Protein AF-A0A7K2M078-F1 (afdb_monomer_lite)

Radius of gyration: 17.62 Å; chains: 1; bounding box: 48×32×60 Å

pLDDT: mean 77.61, std 18.44, range [38.25, 95.94]

Secondary structure (DSSP, 8-state):
-----TTSTTHHHHTTS--TTTTS-HHHHHHHHHHHHHHHHHT-SS--HHHHHHHHHHH-HHHHHHH-SHHHHHHHHHHHHHHHTTTTTTSTTS----TTSPP--------

Sequence (111 aa):
MHDRIPGQSAHDQDDRLPDDTAGLSDELAAVLAAARRRAVRDGDRQTDTAHLLHTLLESDPEVRAAVGGGPRIARLLGYLVQRSIGYGLRWQSTVEDSGALPVVTRTDAAT

Foldseek 3Di:
DDDDDPPDPPVVVVVPDPPPCVLPDPVLVVLVVQLVVLCVVLVAPDRDPLSSLVSCCVPDPVSVPVLHDPVSSVVSVVVSVCVSPCVPVVPRPDDDDPDPDDDDDRPPPDD

Structure (mmCIF, N/CA/C/O backbone):
data_AF-A0A7K2M078-F1
#
_entry.id   AF-A0A7K2M078-F1
#
loop_
_atom_site.group_PDB
_atom_site.id
_atom_site.type_symbol
_atom_site.label_atom_id
_atom_site.label_alt_id
_atom_site.label_comp_id
_atom_site.label_asym_id
_atom_site.label_entity_id
_atom_site.label_seq_id
_atom_site.pdbx_PDB_ins_code
_atom_site.Cartn_x
_atom_site.Cartn_y
_atom_site.Cartn_z
_atom_site.occupancy
_atom_site.B_iso_or_equiv
_atom_site.auth_seq_id
_atom_site.auth_comp_id
_atom_site.auth_asym_id
_atom_site.auth_atom_id
_atom_site.pdbx_PDB_model_num
ATOM 1 N N . MET A 1 1 ? 19.583 12.021 -44.572 1.00 38.97 1 MET A N 1
ATOM 2 C CA . MET A 1 1 ? 19.684 11.443 -43.219 1.00 38.97 1 MET A CA 1
ATOM 3 C C . MET A 1 1 ? 18.705 12.206 -42.345 1.00 38.97 1 MET A C 1
ATOM 5 O O . MET A 1 1 ? 18.958 13.370 -42.084 1.00 38.97 1 MET A O 1
ATOM 9 N N . HIS A 1 2 ? 17.553 11.617 -42.021 1.00 43.16 2 HIS A N 1
ATOM 10 C CA . HIS A 1 2 ? 16.597 12.207 -41.080 1.00 43.16 2 HIS A CA 1
ATOM 11 C C . HIS A 1 2 ? 16.640 11.371 -39.808 1.00 43.16 2 HIS A C 1
ATOM 13 O O . HIS A 1 2 ? 16.406 10.164 -39.858 1.00 43.16 2 HIS A O 1
ATOM 19 N N . ASP A 1 3 ? 17.018 12.024 -38.717 1.00 46.44 3 ASP A N 1
ATOM 20 C CA . ASP A 1 3 ? 17.167 11.434 -37.396 1.00 46.44 3 ASP A CA 1
ATOM 21 C C . ASP A 1 3 ? 15.772 11.236 -36.788 1.00 46.44 3 ASP A C 1
ATOM 23 O O . ASP A 1 3 ? 14.995 12.183 -36.646 1.00 46.44 3 ASP A O 1
ATOM 27 N N . ARG A 1 4 ? 15.400 9.979 -36.537 1.00 50.09 4 ARG A N 1
ATOM 28 C CA . ARG A 1 4 ? 14.073 9.606 -36.042 1.00 50.09 4 ARG A CA 1
ATOM 29 C C . ARG A 1 4 ? 14.153 9.536 -34.522 1.00 50.09 4 ARG A C 1
ATOM 31 O O . ARG A 1 4 ? 14.685 8.574 -33.980 1.00 50.09 4 ARG A O 1
ATOM 38 N N . ILE A 1 5 ? 13.629 10.559 -33.852 1.00 52.09 5 ILE A N 1
ATOM 39 C CA . ILE A 1 5 ? 13.545 10.643 -32.388 1.00 52.09 5 ILE A CA 1
ATOM 40 C C . ILE A 1 5 ? 12.792 9.409 -31.843 1.00 52.09 5 ILE A C 1
ATOM 42 O O . ILE A 1 5 ? 11.616 9.226 -32.176 1.00 52.09 5 ILE A O 1
ATOM 46 N N . PRO A 1 6 ? 13.402 8.564 -30.990 1.00 48.16 6 PRO A N 1
ATOM 47 C CA . PRO A 1 6 ? 12.709 7.465 -30.332 1.00 48.16 6 PRO A CA 1
ATOM 48 C C . PRO A 1 6 ? 11.984 8.007 -29.093 1.00 48.16 6 PRO A C 1
ATOM 50 O O . PRO A 1 6 ? 12.469 7.892 -27.974 1.00 48.16 6 PRO A O 1
ATOM 53 N N . GLY A 1 7 ? 10.843 8.666 -29.303 1.00 47.00 7 GLY A N 1
ATOM 54 C CA . GLY A 1 7 ? 10.047 9.251 -28.213 1.00 47.00 7 GLY A CA 1
ATOM 55 C C . GLY A 1 7 ? 8.532 9.109 -28.356 1.00 47.0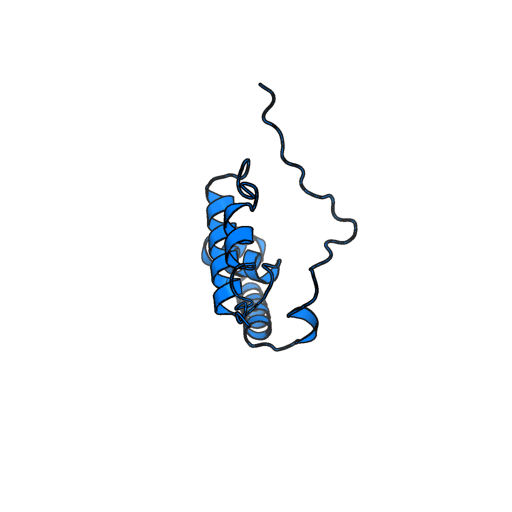0 7 GLY A C 1
ATOM 56 O O . GLY A 1 7 ? 7.806 9.434 -27.426 1.00 47.00 7 GLY A O 1
ATOM 57 N N . GLN A 1 8 ? 8.032 8.610 -29.488 1.00 44.56 8 GLN A N 1
ATOM 58 C CA . GLN A 1 8 ? 6.589 8.610 -29.772 1.00 44.56 8 GLN A CA 1
ATOM 59 C C . GLN A 1 8 ? 5.868 7.298 -29.417 1.00 44.56 8 GLN A C 1
ATOM 61 O O . GLN A 1 8 ? 4.648 7.259 -29.430 1.00 44.56 8 GLN A O 1
ATOM 66 N N . SER A 1 9 ? 6.583 6.240 -29.022 1.00 43.66 9 SER A N 1
ATOM 67 C CA . SER A 1 9 ? 5.969 4.924 -28.755 1.00 43.66 9 SER A CA 1
ATOM 68 C C . SER A 1 9 ? 5.462 4.722 -27.318 1.00 43.66 9 SER A C 1
ATOM 70 O O . SER A 1 9 ? 4.862 3.688 -27.033 1.00 43.66 9 SER A O 1
ATOM 72 N N . ALA A 1 10 ? 5.739 5.656 -26.399 1.00 47.00 10 ALA A N 1
ATOM 73 C CA . ALA A 1 10 ? 5.284 5.570 -25.007 1.00 47.00 10 ALA A CA 1
ATOM 74 C C . ALA A 1 10 ? 3.938 6.281 -24.781 1.00 47.00 10 ALA A C 1
ATOM 76 O O . ALA A 1 10 ? 3.148 5.817 -23.972 1.00 47.00 10 ALA A O 1
ATOM 77 N N . HIS A 1 11 ? 3.653 7.354 -25.530 1.00 42.97 11 HIS A N 1
ATOM 78 C CA . HIS A 1 11 ? 2.403 8.111 -25.394 1.00 42.97 11 HIS A CA 1
ATOM 79 C C . HIS A 1 11 ? 1.224 7.511 -26.176 1.00 42.97 11 HIS A C 1
ATOM 81 O O . HIS A 1 11 ? 0.099 7.595 -25.702 1.00 42.97 11 HIS A O 1
ATOM 87 N N . ASP A 1 12 ? 1.464 6.821 -27.297 1.00 38.25 12 ASP A N 1
ATOM 88 C CA . ASP A 1 12 ? 0.392 6.153 -28.064 1.00 38.25 12 ASP A CA 1
ATOM 89 C C . ASP A 1 12 ? -0.150 4.877 -27.385 1.00 38.25 12 ASP A C 1
ATOM 91 O O . ASP A 1 12 ? -1.194 4.358 -27.781 1.00 38.25 12 ASP A O 1
ATOM 95 N N . GLN A 1 13 ? 0.548 4.343 -26.374 1.00 46.44 13 GLN A N 1
ATOM 96 C CA . GLN A 1 13 ? 0.095 3.163 -25.623 1.00 46.44 13 GLN A CA 1
ATOM 97 C C . GLN A 1 13 ? -0.794 3.513 -24.422 1.00 46.44 13 GLN A C 1
ATOM 99 O O . GLN A 1 13 ? -1.602 2.678 -24.022 1.00 46.44 13 GLN A O 1
ATOM 104 N N . ASP A 1 14 ? -0.695 4.741 -23.902 1.00 45.31 14 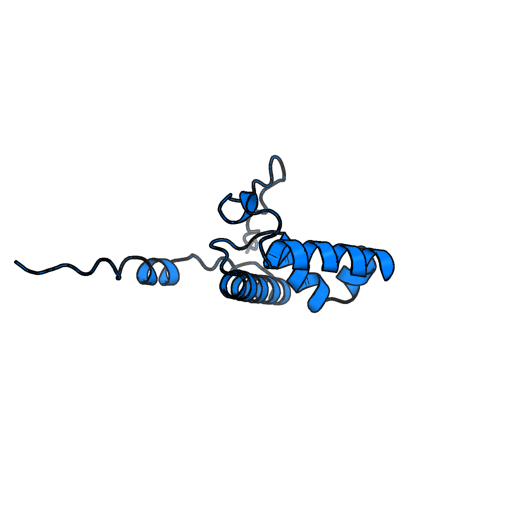ASP A N 1
ATOM 105 C CA . ASP A 1 14 ? -1.587 5.259 -22.854 1.00 45.31 14 ASP A CA 1
ATOM 106 C C . ASP A 1 14 ? -3.022 5.453 -23.380 1.00 45.31 14 ASP A C 1
ATOM 108 O O . ASP A 1 14 ? -3.987 5.189 -22.669 1.00 45.31 14 ASP A O 1
ATOM 112 N N . ASP A 1 15 ? -3.172 5.831 -24.654 1.00 39.78 15 ASP A N 1
ATOM 113 C CA . ASP A 1 15 ? -4.467 6.157 -25.277 1.00 39.78 15 ASP A CA 1
ATOM 114 C C . ASP A 1 15 ? -5.282 4.921 -25.710 1.00 39.78 15 ASP A C 1
ATOM 116 O O . ASP A 1 15 ? -6.435 5.031 -26.134 1.00 39.78 15 ASP A O 1
ATOM 120 N N . ARG A 1 16 ? -4.690 3.720 -25.626 1.00 43.56 16 ARG A N 1
ATOM 121 C CA . ARG A 1 16 ? -5.326 2.453 -26.027 1.00 43.56 16 ARG A CA 1
ATOM 122 C C . ARG A 1 16 ? -5.324 1.391 -24.933 1.00 43.56 16 ARG A C 1
ATOM 124 O O . ARG A 1 16 ? -5.606 0.225 -25.222 1.00 43.56 16 ARG A O 1
ATOM 131 N N . LEU A 1 17 ? -5.047 1.776 -23.688 1.00 48.41 17 LEU A N 1
ATOM 132 C CA . LEU A 1 17 ? -5.397 0.922 -22.563 1.00 48.41 17 LEU A CA 1
ATOM 133 C C . LEU A 1 17 ? -6.929 0.752 -22.614 1.00 48.41 17 LEU A C 1
ATOM 135 O O . LEU A 1 17 ? -7.637 1.762 -22.665 1.00 48.41 17 LEU A O 1
ATOM 139 N N . PRO A 1 18 ? -7.476 -0.476 -22.691 1.00 50.12 18 PRO A N 1
ATOM 140 C CA . PRO A 1 18 ? -8.909 -0.675 -22.500 1.00 50.12 18 PRO A CA 1
ATOM 141 C C . PRO A 1 18 ? -9.340 0.037 -21.212 1.00 50.12 18 PRO A C 1
ATOM 143 O O . PRO A 1 18 ? -8.512 0.277 -20.337 1.00 50.12 18 PRO A O 1
ATOM 146 N N . ASP A 1 19 ? -10.617 0.405 -21.096 1.00 65.69 19 ASP A N 1
ATOM 147 C CA . ASP A 1 19 ? -11.153 0.958 -19.851 1.00 65.69 19 ASP A CA 1
ATOM 148 C C . ASP A 1 19 ? -10.997 -0.109 -18.749 1.00 65.69 19 ASP A C 1
ATOM 150 O O . ASP A 1 19 ? -11.864 -0.961 -18.543 1.00 65.69 19 ASP A O 1
ATOM 154 N N . ASP A 1 20 ? -9.823 -0.140 -18.111 1.00 65.81 20 ASP A N 1
ATOM 155 C CA . ASP A 1 20 ? -9.422 -1.084 -17.063 1.00 65.81 20 ASP A CA 1
ATOM 156 C C . ASP A 1 20 ? -10.332 -0.934 -15.842 1.00 65.81 20 ASP A C 1
ATOM 158 O O . ASP A 1 20 ? -10.401 -1.814 -14.986 1.00 65.81 20 ASP A O 1
ATOM 162 N N . THR A 1 21 ? -11.039 0.195 -15.778 1.00 71.88 21 THR A N 1
ATOM 163 C CA . THR A 1 21 ? -12.052 0.510 -14.786 1.00 71.88 21 THR A CA 1
ATOM 164 C C . THR A 1 21 ? -13.473 0.164 -15.230 1.00 71.88 21 THR A C 1
ATOM 166 O O . THR A 1 21 ? -14.364 0.162 -14.384 1.00 71.88 21 THR A O 1
ATOM 169 N N . ALA A 1 22 ? -13.715 -0.200 -16.497 1.00 77.31 22 ALA A N 1
ATOM 170 C CA . ALA A 1 22 ? -15.045 -0.608 -16.947 1.00 77.31 22 ALA A CA 1
ATOM 171 C C . ALA A 1 22 ? -15.516 -1.848 -16.175 1.00 77.31 22 ALA A C 1
ATOM 173 O O . ALA A 1 22 ? -14.875 -2.905 -16.191 1.00 77.31 22 ALA A O 1
ATOM 174 N N . GLY A 1 23 ? -16.666 -1.709 -15.516 1.00 77.25 23 GLY A N 1
ATOM 175 C CA . GLY A 1 23 ? -17.258 -2.738 -14.660 1.00 77.25 23 GLY A CA 1
ATOM 176 C C . GLY A 1 23 ? -16.758 -2.731 -13.212 1.00 77.25 23 GLY A C 1
ATOM 177 O O . GLY A 1 23 ? -17.235 -3.542 -12.420 1.00 77.25 23 GLY A O 1
ATOM 178 N N . LEU A 1 24 ? -15.834 -1.837 -12.843 1.00 83.94 24 LEU A N 1
ATOM 179 C CA . LEU A 1 24 ? -15.540 -1.552 -11.439 1.00 83.94 24 LEU A CA 1
ATOM 180 C C . LEU A 1 24 ? -16.592 -0.592 -10.876 1.00 83.94 24 LEU A C 1
ATOM 182 O O . LEU A 1 24 ? -17.188 0.190 -11.615 1.00 83.94 24 LEU A O 1
ATOM 186 N N . SER A 1 25 ? -16.800 -0.637 -9.560 1.00 88.25 25 SER A N 1
ATOM 187 C CA . SER A 1 25 ? -17.546 0.428 -8.888 1.00 88.25 25 SER A CA 1
ATOM 188 C C . SER A 1 25 ? -16.752 1.736 -8.934 1.00 88.25 25 SER A C 1
ATOM 190 O O . SER A 1 25 ? -15.520 1.720 -9.043 1.00 88.25 25 SER A O 1
ATOM 192 N N . ASP A 1 26 ? -17.445 2.866 -8.807 1.00 89.75 26 ASP A N 1
ATOM 193 C CA . ASP A 1 26 ? -16.819 4.190 -8.831 1.00 89.75 26 ASP A CA 1
ATOM 194 C C . ASP A 1 26 ? -15.769 4.345 -7.718 1.00 89.75 26 ASP A C 1
ATOM 196 O O . ASP A 1 26 ? -14.702 4.927 -7.926 1.00 89.75 26 ASP A O 1
AT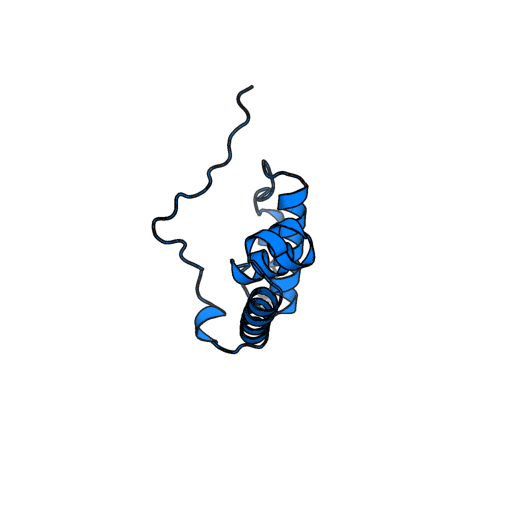OM 200 N N . GLU A 1 27 ? -16.024 3.768 -6.541 1.00 90.31 27 GLU A N 1
ATOM 201 C CA . GLU A 1 27 ? -15.096 3.785 -5.409 1.00 90.31 27 GLU A CA 1
ATOM 202 C C . GLU A 1 27 ? -13.811 3.019 -5.733 1.00 90.31 27 GLU A C 1
ATOM 204 O O . GLU A 1 27 ? -12.704 3.507 -5.485 1.00 90.31 27 GLU A O 1
ATOM 209 N N . LEU A 1 28 ? -13.940 1.832 -6.331 1.00 88.81 28 LEU A N 1
ATOM 210 C CA . LEU A 1 28 ? -12.791 1.011 -6.696 1.00 88.81 28 LEU A CA 1
ATOM 211 C C . LEU A 1 28 ? -12.001 1.635 -7.854 1.00 88.81 28 LEU A C 1
ATOM 213 O O . LEU A 1 28 ? -10.767 1.623 -7.832 1.00 88.81 28 LEU A O 1
ATOM 217 N N . ALA A 1 29 ? -12.686 2.244 -8.823 1.00 91.75 29 ALA A N 1
ATOM 218 C CA . ALA A 1 29 ? -12.049 3.012 -9.886 1.00 91.75 29 ALA A CA 1
ATOM 219 C C . ALA A 1 29 ? -11.255 4.205 -9.320 1.00 91.75 29 ALA A C 1
ATOM 221 O O . ALA A 1 29 ? -10.107 4.435 -9.717 1.00 91.75 29 ALA A O 1
ATOM 222 N N . ALA A 1 30 ? -11.808 4.922 -8.335 1.00 92.31 30 ALA A N 1
ATOM 223 C CA . ALA A 1 30 ? -11.127 6.031 -7.668 1.00 92.31 30 ALA A CA 1
ATOM 224 C C . ALA A 1 30 ? -9.874 5.575 -6.898 1.00 92.31 30 ALA A C 1
ATOM 226 O O . ALA A 1 30 ? -8.819 6.217 -6.996 1.00 92.31 30 ALA A O 1
ATOM 227 N N . VAL A 1 31 ? -9.962 4.450 -6.179 1.00 94.75 31 VAL A N 1
ATOM 228 C CA . VAL A 1 31 ? -8.821 3.827 -5.488 1.00 94.75 31 VAL A CA 1
ATOM 229 C C . VAL A 1 31 ? -7.736 3.434 -6.490 1.00 94.75 31 VAL A C 1
ATOM 231 O O . VAL A 1 31 ? -6.573 3.799 -6.310 1.00 94.75 31 VAL A O 1
ATOM 234 N N . LEU A 1 32 ? -8.097 2.753 -7.581 1.00 94.25 32 LEU A N 1
ATOM 235 C CA . LEU A 1 32 ? -7.137 2.339 -8.604 1.00 94.25 32 LEU A CA 1
ATOM 236 C C . LEU A 1 32 ? -6.443 3.549 -9.247 1.00 94.25 32 LEU A C 1
ATOM 238 O O . LEU A 1 32 ? -5.219 3.563 -9.392 1.00 94.25 32 LEU A O 1
ATOM 242 N N . ALA A 1 33 ? -7.195 4.602 -9.568 1.00 94.50 33 ALA A N 1
ATOM 243 C 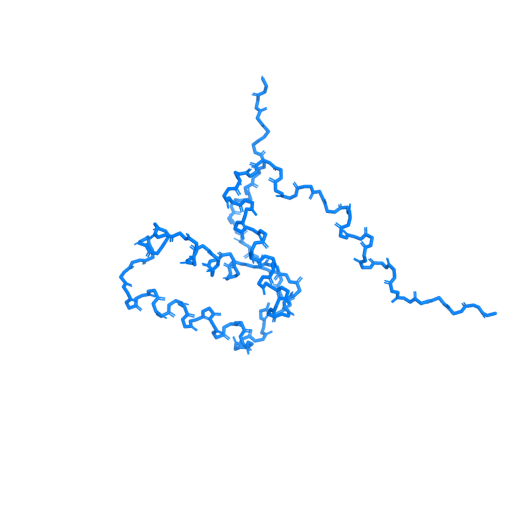CA . ALA A 1 33 ? -6.638 5.835 -10.114 1.00 94.50 33 ALA A CA 1
ATOM 244 C C . ALA A 1 33 ? -5.660 6.516 -9.137 1.00 94.50 33 ALA A C 1
ATOM 246 O O . ALA A 1 33 ? -4.609 7.019 -9.546 1.00 94.50 33 ALA A O 1
ATOM 247 N N . ALA A 1 34 ? -5.969 6.534 -7.838 1.00 95.31 34 ALA A N 1
ATOM 248 C CA . ALA A 1 34 ? -5.077 7.080 -6.818 1.00 95.31 34 ALA A CA 1
ATOM 249 C C . ALA A 1 34 ? -3.815 6.223 -6.612 1.00 95.31 34 ALA A C 1
ATOM 251 O O . ALA A 1 34 ? -2.725 6.787 -6.473 1.00 95.31 34 ALA A O 1
ATOM 252 N N . ALA A 1 35 ? -3.934 4.896 -6.666 1.00 94.88 35 ALA A N 1
ATOM 253 C CA . ALA A 1 35 ? -2.799 3.979 -6.605 1.00 94.88 35 ALA A CA 1
ATOM 254 C C . ALA A 1 35 ? -1.852 4.170 -7.802 1.00 94.88 35 ALA A C 1
ATOM 256 O O . ALA A 1 35 ? -0.642 4.283 -7.608 1.00 94.88 35 ALA A O 1
ATOM 257 N N . ARG A 1 36 ? -2.390 4.338 -9.021 1.00 94.44 36 ARG A N 1
ATOM 258 C CA . ARG A 1 36 ? -1.599 4.658 -10.227 1.00 94.44 36 ARG A CA 1
ATOM 259 C C . ARG A 1 36 ? -0.807 5.956 -10.068 1.00 94.44 36 ARG A C 1
ATOM 261 O O . ARG A 1 36 ? 0.395 5.990 -10.315 1.00 94.44 36 ARG A O 1
ATOM 268 N N . ARG A 1 37 ? -1.449 7.026 -9.576 1.00 95.25 37 ARG A N 1
ATOM 269 C CA . ARG A 1 37 ? -0.757 8.300 -9.288 1.00 95.25 37 ARG A CA 1
ATOM 270 C C . ARG A 1 37 ? 0.339 8.142 -8.237 1.00 95.25 37 ARG A C 1
ATOM 272 O O . ARG A 1 37 ? 1.342 8.847 -8.294 1.00 95.25 37 ARG A O 1
ATOM 279 N N . ARG A 1 38 ? 0.144 7.265 -7.250 1.00 92.88 38 ARG A N 1
ATOM 280 C CA . ARG A 1 38 ? 1.159 6.962 -6.237 1.00 92.88 38 ARG A CA 1
ATOM 281 C C . ARG A 1 38 ? 2.351 6.226 -6.847 1.00 92.88 38 ARG A C 1
ATOM 283 O O . ARG A 1 38 ? 3.459 6.697 -6.645 1.00 92.88 38 ARG A O 1
ATOM 290 N N . ALA A 1 39 ? 2.126 5.197 -7.664 1.00 91.06 39 ALA A N 1
ATOM 291 C CA . ALA A 1 39 ? 3.201 4.483 -8.359 1.00 91.06 39 ALA A CA 1
ATOM 292 C C . ALA A 1 39 ? 4.072 5.426 -9.206 1.00 91.06 39 ALA A C 1
ATOM 294 O O . ALA A 1 39 ? 5.295 5.405 -9.101 1.00 91.06 39 ALA A O 1
ATOM 295 N N . VAL A 1 40 ? 3.446 6.344 -9.954 1.00 91.62 40 VAL A N 1
ATOM 296 C CA . VAL A 1 40 ? 4.170 7.367 -10.731 1.00 91.62 40 VAL A CA 1
ATOM 297 C C . VAL A 1 40 ? 5.008 8.282 -9.831 1.00 91.62 40 VAL A C 1
ATOM 299 O O . VAL A 1 40 ? 6.156 8.574 -10.159 1.00 91.62 40 VAL A O 1
ATOM 302 N N . ARG A 1 41 ? 4.463 8.732 -8.691 1.00 89.75 41 ARG A N 1
ATOM 303 C CA . ARG A 1 41 ? 5.209 9.567 -7.730 1.00 89.75 41 ARG A CA 1
ATOM 304 C C . ARG A 1 41 ? 6.372 8.823 -7.080 1.00 89.75 41 ARG A C 1
ATOM 306 O O . ARG A 1 41 ? 7.401 9.442 -6.830 1.00 89.75 41 ARG A O 1
ATOM 313 N N . ASP A 1 42 ? 6.202 7.530 -6.833 1.00 87.00 42 ASP A N 1
ATOM 314 C CA . ASP A 1 42 ? 7.211 6.671 -6.216 1.00 87.00 42 ASP A CA 1
ATOM 315 C C . ASP A 1 42 ? 8.265 6.193 -7.244 1.00 87.00 42 ASP A C 1
ATOM 317 O O . ASP A 1 42 ? 9.268 5.587 -6.875 1.00 87.00 42 ASP A O 1
ATOM 321 N N . GLY A 1 43 ? 8.088 6.522 -8.534 1.00 86.56 43 GLY A N 1
ATOM 322 C CA . GLY A 1 43 ? 9.008 6.162 -9.618 1.00 86.56 43 GLY A CA 1
ATOM 323 C C . GLY A 1 43 ? 8.881 4.709 -10.084 1.00 86.56 43 GLY A C 1
ATOM 324 O O . GLY A 1 43 ? 9.752 4.212 -10.803 1.00 86.56 43 GLY A O 1
ATOM 325 N N . ASP A 1 44 ? 7.804 4.030 -9.692 1.00 85.69 44 ASP A N 1
ATOM 326 C CA . ASP A 1 44 ? 7.549 2.639 -10.032 1.00 85.69 44 ASP A CA 1
ATOM 327 C C . ASP A 1 44 ? 6.938 2.519 -11.435 1.00 85.69 44 ASP A C 1
ATOM 329 O O . ASP A 1 44 ? 6.040 3.262 -11.834 1.00 85.69 44 ASP A O 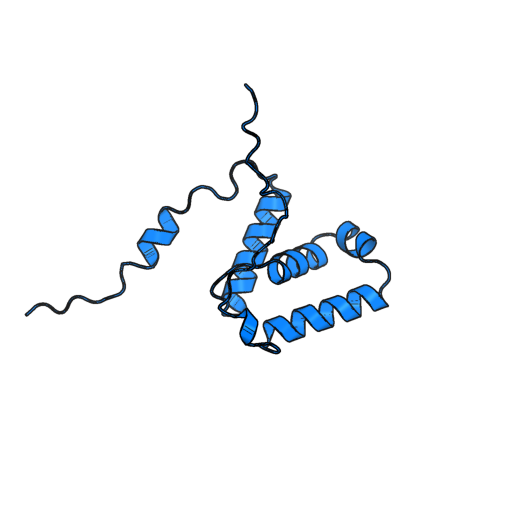1
ATOM 333 N N . ARG A 1 45 ? 7.415 1.530 -12.200 1.00 84.25 45 ARG A N 1
ATOM 334 C CA . ARG A 1 45 ? 6.910 1.240 -13.556 1.00 84.25 45 ARG A CA 1
ATOM 335 C C . ARG A 1 45 ? 5.558 0.529 -13.566 1.00 84.25 45 ARG A C 1
ATOM 337 O O . ARG A 1 45 ? 4.944 0.427 -14.624 1.00 84.25 45 ARG A O 1
ATOM 344 N N . GLN A 1 46 ? 5.132 -0.020 -12.431 1.00 85.50 46 GLN A N 1
ATOM 345 C CA . GLN A 1 46 ? 3.908 -0.806 -12.306 1.00 85.50 46 GLN A CA 1
ATOM 346 C C . GLN A 1 46 ? 3.158 -0.427 -11.034 1.00 85.50 46 GLN A C 1
ATOM 348 O O . GLN A 1 46 ? 3.766 -0.149 -10.002 1.00 85.50 46 GLN A O 1
ATOM 353 N N . THR A 1 47 ? 1.828 -0.436 -11.121 1.00 88.62 47 THR A N 1
ATOM 354 C CA . THR A 1 47 ? 0.971 -0.388 -9.933 1.00 88.62 47 THR A CA 1
ATOM 355 C C . THR A 1 47 ? 0.890 -1.788 -9.349 1.00 88.62 47 THR A C 1
ATOM 357 O O . THR A 1 47 ? 0.660 -2.746 -10.080 1.00 88.62 47 THR A O 1
ATOM 360 N N . ASP A 1 48 ? 1.077 -1.889 -8.043 1.00 87.75 48 ASP A N 1
ATOM 361 C CA . ASP A 1 48 ? 1.153 -3.154 -7.320 1.00 87.75 48 ASP A CA 1
ATOM 362 C C . ASP A 1 48 ? 0.236 -3.132 -6.081 1.00 87.75 48 ASP A C 1
ATOM 364 O O . ASP A 1 48 ? -0.402 -2.118 -5.763 1.00 87.75 48 ASP A O 1
ATOM 368 N N . THR A 1 49 ? 0.159 -4.250 -5.370 1.00 89.81 49 THR A N 1
ATOM 369 C CA . THR A 1 49 ? -0.704 -4.447 -4.205 1.00 89.81 49 THR A CA 1
ATOM 370 C C . THR A 1 49 ? -0.349 -3.488 -3.072 1.00 89.81 49 THR A C 1
ATOM 372 O O . THR A 1 49 ? -1.238 -3.041 -2.348 1.00 89.81 49 THR A O 1
ATOM 375 N N . ALA A 1 50 ? 0.922 -3.107 -2.919 1.00 91.38 50 ALA A N 1
ATOM 376 C CA . ALA A 1 50 ? 1.324 -2.136 -1.908 1.00 91.38 50 ALA A CA 1
ATOM 377 C C . ALA A 1 50 ? 0.773 -0.737 -2.216 1.00 91.38 50 ALA A C 1
ATOM 379 O O . ALA A 1 50 ? 0.313 -0.054 -1.298 1.00 91.38 50 ALA A O 1
ATOM 380 N N . HIS A 1 51 ? 0.756 -0.325 -3.488 1.00 92.81 51 HIS A N 1
ATOM 381 C CA . HIS A 1 51 ? 0.131 0.937 -3.895 1.00 92.81 51 HIS A CA 1
ATOM 382 C C . HIS A 1 51 ? -1.372 0.942 -3.601 1.00 92.81 51 HIS A C 1
ATOM 384 O O . HIS A 1 51 ? -1.871 1.895 -2.999 1.00 92.81 51 HIS A O 1
ATOM 390 N N . LEU A 1 52 ? -2.076 -0.136 -3.971 1.00 93.88 52 LEU A N 1
ATOM 391 C CA . LEU A 1 52 ? -3.508 -0.297 -3.698 1.00 93.88 52 LEU A CA 1
ATOM 392 C C . LEU A 1 52 ? -3.803 -0.264 -2.197 1.00 93.88 52 LEU A C 1
ATOM 394 O O . LEU A 1 52 ? -4.674 0.480 -1.749 1.00 93.88 52 LEU A O 1
ATOM 398 N N . LEU A 1 53 ? -3.044 -1.025 -1.408 1.00 94.94 53 LEU A N 1
ATOM 399 C CA . LEU A 1 53 ? -3.224 -1.098 0.037 1.00 94.94 53 LEU A CA 1
ATOM 400 C C . LEU A 1 53 ? -2.957 0.249 0.713 1.00 94.94 53 LEU A C 1
ATOM 402 O O . LEU A 1 53 ? -3.685 0.628 1.628 1.00 94.94 53 LEU A O 1
ATOM 406 N N . HIS A 1 54 ? -1.947 0.994 0.254 1.00 94.94 54 HIS A N 1
ATOM 407 C CA . HIS A 1 54 ? -1.677 2.333 0.770 1.00 94.94 54 HIS A CA 1
ATOM 408 C C . HIS A 1 54 ? -2.861 3.270 0.516 1.00 94.94 54 HIS A C 1
ATOM 410 O O . HIS A 1 54 ? -3.289 3.971 1.429 1.00 94.94 54 HIS A O 1
ATOM 416 N N . THR A 1 55 ? -3.413 3.252 -0.699 1.00 95.88 55 THR A N 1
ATOM 417 C CA . THR A 1 55 ? -4.580 4.066 -1.046 1.00 95.88 55 THR A CA 1
ATOM 418 C C . THR A 1 55 ? -5.815 3.674 -0.235 1.00 95.88 55 THR A C 1
ATOM 420 O O . THR A 1 55 ? -6.471 4.557 0.305 1.00 95.88 55 THR A O 1
ATOM 423 N N . LEU A 1 56 ? -6.105 2.379 -0.084 1.00 95.94 56 LEU A N 1
ATOM 424 C CA . LEU A 1 56 ? -7.262 1.905 0.685 1.00 95.94 56 LEU A CA 1
ATOM 425 C C . LEU A 1 56 ? -7.182 2.293 2.169 1.00 95.94 56 LEU A C 1
ATOM 427 O O . LEU A 1 56 ? -8.169 2.736 2.750 1.00 95.94 56 LEU A O 1
ATOM 431 N N . LEU A 1 57 ? -6.000 2.174 2.784 1.00 95.12 57 LEU A N 1
ATOM 432 C CA . LEU A 1 57 ? -5.787 2.586 4.178 1.00 95.12 57 LEU A CA 1
ATOM 433 C C . LEU A 1 57 ? -5.975 4.095 4.384 1.00 95.12 57 LEU A C 1
ATOM 435 O O . LEU A 1 57 ? -6.388 4.519 5.467 1.00 95.12 57 LEU A O 1
ATOM 439 N N . GLU A 1 58 ? -5.646 4.892 3.366 1.00 92.62 58 GLU A N 1
ATOM 440 C CA . GLU A 1 58 ? -5.798 6.347 3.360 1.00 92.62 58 GLU A CA 1
ATOM 441 C C . GLU A 1 58 ? -7.269 6.759 3.188 1.00 92.62 58 GLU A C 1
ATOM 443 O O . GLU A 1 58 ? -7.738 7.645 3.904 1.00 92.62 58 GLU A O 1
ATOM 448 N N . SER A 1 59 ? -8.011 6.100 2.290 1.00 93.00 59 SER A N 1
ATOM 449 C CA . SER A 1 59 ? -9.373 6.501 1.920 1.00 93.00 59 SER A CA 1
ATOM 450 C C . SER A 1 59 ? -10.481 5.902 2.786 1.00 93.00 59 SER A C 1
ATOM 452 O O . SER A 1 59 ? -11.524 6.534 2.929 1.00 93.00 59 SER A O 1
ATOM 454 N N . ASP A 1 60 ? -10.287 4.710 3.360 1.00 93.56 60 ASP A N 1
ATOM 455 C CA . ASP A 1 60 ? -11.384 3.931 3.944 1.00 93.56 60 ASP A CA 1
ATOM 456 C C . ASP A 1 60 ? -11.145 3.570 5.434 1.00 93.56 60 ASP A C 1
ATOM 458 O O . ASP A 1 60 ? -10.189 2.858 5.777 1.00 93.56 60 ASP A O 1
ATOM 462 N N . PRO A 1 61 ? -11.985 4.062 6.372 1.00 92.56 61 PRO A N 1
ATOM 463 C CA . PRO A 1 61 ? -11.907 3.676 7.781 1.00 92.56 61 PRO A CA 1
ATOM 464 C C . PRO A 1 61 ? -12.220 2.197 8.045 1.00 92.56 61 PRO A C 1
ATOM 466 O O . PRO A 1 61 ? -11.664 1.643 8.997 1.00 92.56 61 PRO A O 1
ATOM 469 N N . GLU A 1 62 ? -13.055 1.546 7.236 1.00 94.38 62 GLU A N 1
ATOM 470 C CA . GLU A 1 62 ? -13.387 0.127 7.387 1.00 94.38 62 GLU A CA 1
ATOM 471 C C . GLU A 1 62 ? -12.198 -0.761 7.020 1.00 94.38 62 GLU A C 1
ATOM 473 O O . GLU A 1 62 ? -11.906 -1.719 7.737 1.00 94.38 62 GLU A O 1
ATOM 478 N N . VAL A 1 63 ? -11.419 -0.392 5.998 1.00 94.50 63 VAL A N 1
ATOM 479 C CA . VAL A 1 63 ? -10.154 -1.078 5.675 1.00 94.50 63 VAL A CA 1
ATOM 480 C C . VAL A 1 63 ? -9.183 -1.001 6.852 1.00 94.50 63 VAL A C 1
ATOM 482 O O . VAL A 1 63 ? -8.577 -2.004 7.237 1.00 94.50 63 VAL A O 1
ATOM 485 N N . ARG A 1 64 ? -9.050 0.175 7.480 1.00 93.88 64 ARG A N 1
ATOM 486 C CA . ARG A 1 64 ? -8.219 0.330 8.685 1.00 93.88 64 ARG A CA 1
ATOM 487 C C . ARG A 1 64 ? -8.720 -0.562 9.822 1.00 93.88 64 ARG A C 1
ATOM 489 O O . ARG A 1 64 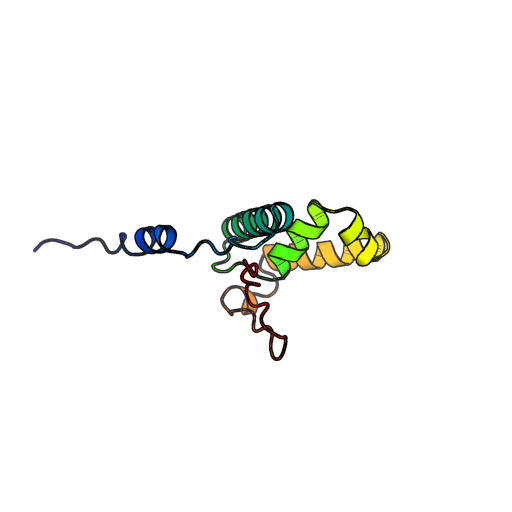? -7.912 -1.247 10.450 1.00 93.88 64 ARG A O 1
ATOM 496 N N . ALA A 1 65 ? -10.031 -0.599 10.051 1.00 94.25 65 ALA A N 1
ATOM 497 C CA . ALA A 1 65 ? -10.637 -1.458 11.063 1.00 94.25 65 ALA A CA 1
ATOM 498 C C . ALA A 1 65 ? -10.396 -2.955 10.785 1.00 94.25 65 ALA A C 1
ATOM 500 O O . ALA A 1 65 ? -10.069 -3.697 11.713 1.00 94.25 65 ALA A O 1
ATOM 501 N N . ALA A 1 66 ? -10.477 -3.385 9.521 1.00 95.62 66 ALA A N 1
ATOM 502 C CA . ALA A 1 66 ? -10.242 -4.766 9.098 1.00 95.62 66 ALA A CA 1
ATOM 503 C C . ALA A 1 66 ? -8.784 -5.213 9.295 1.00 95.62 66 ALA A C 1
ATOM 505 O O . ALA A 1 66 ? -8.526 -6.365 9.647 1.00 95.62 66 ALA A O 1
ATOM 506 N N . VAL A 1 67 ? -7.816 -4.306 9.119 1.00 93.81 67 VAL A N 1
ATOM 507 C CA . VAL A 1 67 ? -6.407 -4.594 9.430 1.00 93.81 67 VAL A CA 1
ATOM 508 C C . VAL A 1 67 ? -6.216 -4.815 10.930 1.00 93.81 67 VAL A C 1
ATOM 510 O O . VAL A 1 67 ? -5.488 -5.731 11.321 1.00 93.81 67 VAL A O 1
ATOM 513 N N . GLY A 1 68 ? -6.863 -4.005 11.769 1.00 90.62 68 GLY A N 1
ATOM 514 C CA . GLY A 1 68 ? -6.902 -4.162 13.221 1.00 90.62 68 GLY A CA 1
ATOM 515 C C . GLY A 1 68 ? -6.511 -2.891 13.978 1.00 90.62 68 GLY A C 1
ATOM 516 O O . GLY A 1 68 ? -6.662 -1.776 13.495 1.00 90.62 68 GLY A O 1
ATOM 517 N N . GLY A 1 69 ? -6.008 -3.047 15.205 1.00 89.06 69 GLY A N 1
ATOM 518 C CA . GLY A 1 69 ? -5.693 -1.911 16.079 1.00 89.06 69 GLY A CA 1
ATOM 519 C C . GLY A 1 69 ? -4.531 -1.023 15.602 1.00 89.06 69 GLY A C 1
ATOM 520 O O . GLY A 1 69 ? -3.694 -1.425 14.789 1.00 89.06 69 GLY A O 1
ATOM 521 N N . GLY A 1 70 ? -4.429 0.169 16.201 1.00 91.50 70 GLY A N 1
ATOM 522 C CA . GLY A 1 70 ? -3.431 1.200 15.875 1.00 91.50 70 GLY A CA 1
ATOM 523 C C . GLY A 1 70 ? -1.979 0.713 15.731 1.00 91.50 70 GLY A C 1
ATOM 524 O O . GLY A 1 70 ? -1.344 1.065 14.739 1.00 91.50 70 GLY A O 1
ATOM 525 N N . PRO A 1 71 ? -1.442 -0.145 16.625 1.00 95.38 71 PRO A N 1
ATOM 526 C CA . PRO A 1 71 ? -0.076 -0.658 16.482 1.00 95.38 71 PRO A CA 1
ATOM 527 C C . PRO A 1 71 ? 0.151 -1.475 15.204 1.00 95.38 71 PRO A C 1
ATOM 529 O O . PRO A 1 71 ? 1.222 -1.410 14.601 1.00 95.38 71 PRO A O 1
ATOM 532 N N . ARG A 1 72 ? -0.856 -2.242 14.770 1.00 95.62 72 ARG A N 1
ATOM 533 C CA . ARG A 1 72 ? -0.765 -3.052 13.552 1.00 95.62 72 ARG A CA 1
ATOM 534 C C . ARG A 1 72 ? -0.824 -2.170 12.308 1.00 95.62 72 ARG A C 1
ATOM 536 O O . ARG A 1 72 ? -0.010 -2.364 11.410 1.00 95.62 72 ARG A O 1
ATOM 543 N N . ILE A 1 73 ? -1.717 -1.179 12.295 1.00 95.44 73 ILE A N 1
ATOM 544 C CA . ILE A 1 73 ? -1.794 -0.181 11.218 1.00 95.44 73 ILE A CA 1
ATOM 545 C C . ILE A 1 73 ? -0.471 0.585 11.112 1.00 95.44 73 ILE A C 1
ATOM 547 O O . ILE A 1 73 ? 0.092 0.674 10.027 1.00 95.44 73 ILE A O 1
ATOM 551 N N . ALA A 1 74 ? 0.072 1.078 12.229 1.00 94.81 74 ALA A N 1
ATOM 552 C CA . ALA A 1 74 ? 1.334 1.816 12.238 1.00 94.81 74 ALA A CA 1
ATOM 553 C C . ALA A 1 74 ? 2.497 0.979 11.683 1.00 94.81 74 ALA A C 1
ATOM 555 O O . ALA A 1 74 ? 3.290 1.464 10.878 1.00 94.81 74 ALA A O 1
ATOM 556 N N . ARG A 1 75 ? 2.571 -0.303 12.062 1.00 95.94 75 ARG A N 1
ATOM 557 C CA . ARG A 1 75 ? 3.575 -1.230 11.529 1.00 95.94 75 ARG A CA 1
ATOM 558 C C . ARG A 1 75 ? 3.413 -1.448 10.023 1.00 95.94 75 ARG A C 1
ATOM 560 O O . ARG A 1 75 ? 4.407 -1.418 9.305 1.00 95.94 75 ARG A O 1
ATOM 567 N N . LEU A 1 76 ? 2.183 -1.652 9.555 1.00 95.88 76 LEU A N 1
ATOM 568 C CA . LEU A 1 76 ? 1.887 -1.826 8.134 1.00 95.88 76 LEU A CA 1
ATOM 569 C C . LEU A 1 76 ? 2.266 -0.580 7.323 1.00 95.88 76 LEU A C 1
ATOM 571 O O . LEU A 1 76 ? 2.965 -0.701 6.323 1.00 95.88 76 LEU A O 1
ATOM 575 N N . LEU A 1 77 ? 1.888 0.613 7.790 1.00 93.69 77 LEU A N 1
ATOM 576 C CA . LEU A 1 77 ? 2.284 1.879 7.168 1.00 93.69 77 LEU A CA 1
ATOM 577 C C . LEU A 1 77 ? 3.810 2.035 7.127 1.00 93.69 77 LEU A C 1
ATOM 579 O O . LEU A 1 77 ? 4.349 2.452 6.107 1.00 93.69 77 LEU A O 1
ATOM 583 N N . GLY A 1 78 ? 4.513 1.631 8.191 1.00 93.06 78 GLY A N 1
ATOM 584 C CA . GLY A 1 78 ? 5.975 1.596 8.214 1.00 93.06 78 GLY A CA 1
ATOM 585 C C . GLY A 1 78 ? 6.568 0.719 7.106 1.00 93.06 78 GLY A C 1
ATOM 586 O O . GLY A 1 78 ? 7.485 1.155 6.414 1.00 93.06 78 GLY A O 1
ATOM 587 N N . TYR A 1 79 ? 6.018 -0.478 6.883 1.00 92.00 79 TYR A N 1
ATOM 588 C CA . TYR A 1 79 ? 6.454 -1.351 5.787 1.00 92.00 79 TYR A CA 1
ATOM 589 C C . TYR A 1 79 ? 6.140 -0.775 4.402 1.00 92.00 79 TYR A C 1
ATOM 591 O O . TYR A 1 79 ? 6.982 -0.848 3.508 1.00 92.00 79 TYR A O 1
ATOM 599 N N . LEU A 1 80 ? 4.968 -0.159 4.226 1.00 91.75 80 LEU A N 1
ATOM 600 C CA . LEU A 1 80 ? 4.589 0.469 2.958 1.00 91.75 80 LEU A CA 1
ATOM 601 C C . LEU A 1 80 ? 5.502 1.657 2.613 1.00 91.75 80 LEU A C 1
ATOM 603 O O . LEU A 1 80 ? 5.934 1.776 1.470 1.00 91.75 80 LEU A O 1
ATOM 607 N N . VAL A 1 81 ? 5.852 2.493 3.597 1.00 89.06 81 VAL A N 1
ATOM 608 C CA . VAL A 1 81 ? 6.797 3.609 3.407 1.00 89.06 81 VAL A CA 1
ATOM 609 C C . VAL A 1 81 ? 8.209 3.104 3.105 1.00 89.06 81 VAL A C 1
ATOM 611 O O . VAL A 1 81 ? 8.882 3.651 2.239 1.00 89.06 81 VAL A O 1
ATOM 614 N N . GLN A 1 82 ? 8.672 2.047 3.781 1.00 87.81 82 GLN A N 1
ATOM 615 C CA . GLN A 1 82 ? 9.982 1.449 3.492 1.00 87.81 82 GLN A CA 1
ATOM 616 C C . GLN A 1 82 ? 10.085 0.980 2.037 1.00 87.81 82 GLN A C 1
ATOM 618 O O . GLN A 1 82 ? 11.096 1.239 1.382 1.00 87.81 82 GLN A O 1
ATOM 623 N N . ARG A 1 83 ? 9.026 0.347 1.518 1.00 85.81 83 ARG A N 1
ATOM 624 C CA . ARG A 1 83 ? 8.953 -0.054 0.111 1.00 85.81 83 ARG A CA 1
ATOM 625 C C . ARG A 1 83 ? 9.042 1.164 -0.817 1.00 85.81 83 ARG A C 1
ATOM 627 O O . ARG A 1 83 ? 9.851 1.145 -1.740 1.00 85.81 83 ARG A O 1
ATOM 634 N N . SER A 1 84 ? 8.258 2.219 -0.568 1.00 79.19 84 SER A N 1
ATOM 635 C CA . SER A 1 84 ? 8.190 3.393 -1.459 1.00 79.19 84 SER A CA 1
ATOM 636 C C . SER A 1 84 ? 9.499 4.188 -1.529 1.00 79.19 84 SER A C 1
ATOM 638 O O . SER A 1 84 ? 9.760 4.849 -2.524 1.00 79.19 84 SER A O 1
ATOM 640 N N . ILE A 1 85 ? 10.356 4.107 -0.504 1.00 82.38 85 ILE A N 1
ATOM 641 C CA . ILE A 1 85 ? 11.699 4.719 -0.524 1.00 82.38 85 ILE A CA 1
ATOM 642 C C . ILE A 1 85 ? 12.794 3.777 -1.053 1.00 82.38 85 ILE A C 1
ATOM 644 O O . ILE A 1 85 ? 13.982 4.073 -0.928 1.00 82.38 85 ILE A O 1
ATOM 648 N N . GLY A 1 86 ? 12.415 2.634 -1.630 1.00 75.19 86 GLY A N 1
ATOM 649 C CA . GLY A 1 86 ? 13.340 1.712 -2.287 1.00 75.19 86 GLY A CA 1
ATOM 650 C C . GLY A 1 86 ? 14.040 0.721 -1.355 1.00 75.19 86 GLY A C 1
ATOM 651 O O . GLY A 1 86 ? 14.988 0.052 -1.776 1.00 75.19 86 GLY A O 1
ATOM 652 N N . TYR A 1 87 ? 13.588 0.563 -0.105 1.00 72.31 87 TYR A N 1
ATOM 653 C CA . TYR A 1 87 ? 14.047 -0.551 0.724 1.00 72.31 87 TYR A CA 1
ATOM 654 C C . TYR A 1 87 ? 13.460 -1.850 0.144 1.00 72.31 87 TYR A C 1
ATOM 656 O O . TYR A 1 87 ? 12.264 -2.102 0.252 1.00 72.31 87 TYR A O 1
ATOM 664 N N . GLY A 1 88 ? 14.293 -2.659 -0.526 1.00 62.47 88 GLY A N 1
ATOM 665 C CA . GLY A 1 88 ? 13.845 -3.867 -1.240 1.00 62.47 88 GLY A CA 1
ATOM 666 C C . GLY A 1 88 ? 13.779 -3.747 -2.771 1.00 62.47 88 GLY A C 1
ATOM 667 O O . GLY A 1 88 ? 12.848 -4.264 -3.382 1.00 62.47 88 GLY A O 1
ATOM 668 N N . LEU A 1 89 ? 14.796 -3.143 -3.406 1.00 63.28 89 LEU A N 1
ATOM 669 C CA . LEU A 1 89 ? 14.953 -2.928 -4.866 1.00 63.28 89 LEU A CA 1
ATOM 670 C C . LEU A 1 89 ? 14.651 -4.132 -5.791 1.00 63.28 89 LEU A C 1
ATOM 672 O O . LEU A 1 89 ? 14.467 -3.944 -6.990 1.00 63.28 89 LEU A O 1
ATOM 676 N N . ARG A 1 90 ? 14.553 -5.368 -5.272 1.00 64.31 90 ARG A N 1
ATOM 677 C CA . ARG A 1 90 ? 14.058 -6.531 -6.040 1.00 64.31 90 ARG A CA 1
ATOM 678 C C . ARG A 1 90 ? 12.632 -6.338 -6.573 1.00 64.31 90 ARG A C 1
ATOM 680 O O . ARG A 1 90 ? 12.259 -7.019 -7.525 1.00 64.31 90 ARG A O 1
ATOM 687 N N . TRP A 1 91 ? 11.830 -5.470 -5.957 1.00 64.12 91 TRP A N 1
ATOM 688 C CA . TRP A 1 91 ? 10.409 -5.322 -6.289 1.00 64.12 91 TRP A CA 1
ATOM 689 C C . TRP A 1 91 ? 10.131 -4.250 -7.353 1.00 64.12 91 TRP A C 1
ATOM 691 O O . TRP A 1 91 ? 9.157 -4.374 -8.081 1.00 64.12 91 TRP A O 1
ATOM 701 N N . GLN A 1 92 ? 11.030 -3.279 -7.558 1.00 64.12 92 GLN A N 1
ATOM 702 C CA . GLN A 1 92 ? 10.834 -2.128 -8.466 1.00 64.12 92 GLN A CA 1
ATOM 703 C C . GLN A 1 92 ? 10.767 -2.469 -9.969 1.00 64.12 92 GLN A C 1
ATOM 705 O O . GLN A 1 92 ? 10.676 -1.586 -10.824 1.00 64.12 92 GLN A O 1
ATOM 710 N N . SER A 1 93 ? 10.887 -3.737 -10.357 1.00 66.31 93 SER A N 1
ATOM 711 C CA . SER A 1 93 ? 10.834 -4.158 -11.767 1.00 66.31 93 SER A CA 1
ATOM 712 C C . SER A 1 93 ? 10.321 -5.586 -11.953 1.00 66.31 93 SER A C 1
ATOM 714 O O . SER A 1 93 ? 10.499 -6.160 -13.025 1.00 66.31 93 SER A O 1
ATOM 716 N N . THR A 1 94 ? 9.691 -6.160 -10.927 1.00 72.50 94 THR A N 1
ATOM 717 C CA . THR A 1 94 ? 9.081 -7.488 -11.018 1.00 72.50 94 THR A CA 1
ATOM 718 C C . THR A 1 94 ? 7.571 -7.310 -11.028 1.00 72.50 94 THR A C 1
ATOM 720 O O . THR A 1 94 ? 7.039 -6.681 -10.120 1.00 72.50 94 THR A O 1
ATOM 723 N N . VAL A 1 95 ? 6.897 -7.857 -12.043 1.00 79.06 95 VAL A N 1
ATOM 724 C CA . VAL A 1 95 ? 5.432 -7.960 -12.042 1.00 79.06 95 VAL A CA 1
ATOM 725 C C . VAL A 1 95 ? 5.017 -8.759 -10.816 1.00 79.06 95 VAL A C 1
ATOM 727 O O . VAL A 1 95 ? 5.557 -9.843 -10.587 1.00 79.06 95 VAL A O 1
ATOM 730 N N . GLU A 1 96 ? 4.083 -8.230 -10.029 1.00 79.00 96 GLU A N 1
ATOM 731 C CA . GLU A 1 96 ? 3.483 -9.015 -8.958 1.00 79.00 96 GLU A CA 1
ATOM 732 C C . GLU A 1 96 ? 2.747 -10.213 -9.559 1.00 79.00 96 GLU A C 1
ATOM 734 O O . GLU A 1 96 ? 1.756 -10.075 -10.275 1.00 79.00 96 GLU A O 1
ATOM 739 N N . ASP A 1 97 ? 3.248 -11.405 -9.255 1.00 80.94 97 ASP A N 1
ATOM 740 C CA . ASP A 1 97 ? 2.564 -12.651 -9.551 1.00 80.94 97 ASP A CA 1
ATOM 741 C C . ASP A 1 97 ? 1.590 -12.949 -8.407 1.00 80.94 97 ASP A C 1
ATOM 743 O O . ASP A 1 97 ? 1.997 -13.212 -7.273 1.00 80.94 97 ASP A O 1
ATOM 747 N N . SER A 1 98 ? 0.291 -12.903 -8.704 1.00 73.88 98 SER A N 1
ATOM 748 C CA . SER A 1 98 ? -0.758 -13.297 -7.754 1.00 73.88 98 SER A CA 1
ATOM 749 C C . SER A 1 98 ? -0.800 -14.817 -7.517 1.00 73.88 98 SER A C 1
ATOM 751 O O . SER A 1 98 ? -1.590 -15.301 -6.704 1.00 73.88 98 SER A O 1
ATOM 753 N N . GLY A 1 99 ? 0.054 -15.587 -8.195 1.00 82.94 99 GLY A N 1
ATOM 754 C CA . GLY A 1 99 ? 0.158 -17.030 -8.067 1.00 82.94 99 GLY A CA 1
ATOM 755 C C . GLY A 1 99 ? -1.117 -17.722 -8.543 1.00 82.94 99 GLY A C 1
ATOM 756 O O . GLY A 1 99 ? -1.649 -17.424 -9.607 1.00 82.94 99 GLY A O 1
ATOM 757 N N . ALA A 1 100 ? -1.631 -18.653 -7.738 1.00 82.31 100 ALA A N 1
ATOM 758 C CA . ALA A 1 100 ? -2.852 -19.401 -8.047 1.00 82.31 100 ALA A CA 1
ATOM 759 C C . ALA A 1 100 ? -4.152 -18.658 -7.673 1.00 82.31 100 ALA A C 1
ATOM 761 O O . ALA A 1 100 ? -5.223 -19.270 -7.691 1.00 82.31 100 ALA A O 1
ATOM 762 N N . LEU A 1 101 ? -4.079 -17.379 -7.279 1.00 77.88 101 LEU A N 1
ATOM 763 C CA . LEU A 1 101 ? -5.283 -16.614 -6.967 1.00 77.88 101 LEU A CA 1
ATOM 764 C C . LEU A 1 101 ? -6.149 -16.463 -8.228 1.00 77.88 101 LEU A C 1
ATOM 766 O O . LEU A 1 101 ? -5.621 -16.169 -9.303 1.00 77.88 101 LEU A O 1
ATOM 770 N N . PRO A 1 102 ? -7.473 -16.667 -8.121 1.00 74.12 102 PRO A N 1
ATOM 771 C CA . PRO A 1 102 ? -8.358 -16.524 -9.263 1.00 74.12 102 PRO A CA 1
ATOM 772 C C . PRO A 1 102 ? -8.320 -15.082 -9.768 1.00 74.12 102 PRO A C 1
ATOM 774 O O . PRO A 1 102 ? -8.512 -14.134 -9.005 1.00 74.12 102 PRO A O 1
ATOM 777 N N . VAL A 1 103 ? -8.093 -14.927 -11.071 1.00 73.00 103 VAL A N 1
ATOM 778 C CA . VAL A 1 103 ? -8.225 -13.634 -11.740 1.00 73.00 103 VAL A CA 1
ATOM 779 C C . VAL A 1 103 ? -9.687 -13.214 -11.653 1.00 73.00 103 VAL A C 1
ATOM 781 O O . VAL A 1 103 ? -10.576 -13.953 -12.083 1.00 73.00 103 VAL A O 1
ATOM 784 N N . VAL A 1 104 ? -9.939 -12.029 -11.095 1.00 67.81 104 VAL A N 1
ATOM 785 C CA . VAL A 1 104 ? -11.272 -11.425 -11.122 1.00 67.81 104 VAL A CA 1
ATOM 786 C C . VAL A 1 104 ? -11.585 -11.106 -12.579 1.00 67.81 104 VAL A C 1
ATOM 788 O O . VAL A 1 104 ? -10.997 -10.209 -13.177 1.00 67.81 104 VAL A O 1
ATOM 791 N N . THR A 1 105 ? -12.473 -11.898 -13.169 1.00 62.53 105 THR A N 1
ATOM 792 C CA . THR A 1 105 ? -12.986 -11.640 -14.512 1.00 62.53 105 THR A CA 1
ATOM 793 C C . THR A 1 105 ? -14.108 -10.618 -14.416 1.00 62.53 105 THR A C 1
ATOM 795 O O . THR A 1 105 ? -14.853 -10.585 -13.436 1.00 62.53 105 THR A O 1
ATOM 798 N N . ARG A 1 106 ? -14.205 -9.744 -15.421 1.00 61.47 106 ARG A N 1
ATOM 799 C CA . ARG A 1 106 ? -15.308 -8.792 -15.538 1.00 61.47 106 ARG A CA 1
ATOM 800 C C . ARG A 1 106 ? -16.619 -9.576 -15.540 1.00 61.47 106 ARG A C 1
ATOM 802 O O . ARG A 1 106 ? -16.827 -10.414 -16.414 1.00 61.47 106 ARG A O 1
ATOM 809 N N . THR A 1 107 ? -17.496 -9.304 -14.578 1.00 63.47 107 THR A N 1
ATOM 810 C CA . THR A 1 107 ? -18.896 -9.707 -14.705 1.00 63.47 107 THR A CA 1
ATOM 811 C C . THR A 1 107 ? -19.488 -8.832 -15.796 1.00 63.47 107 THR A C 1
ATOM 813 O O . THR A 1 107 ? -19.766 -7.657 -15.560 1.00 63.47 107 THR A O 1
ATOM 816 N N . ASP A 1 108 ? -19.656 -9.375 -16.998 1.00 52.53 108 ASP A N 1
ATOM 817 C CA . ASP A 1 108 ? -20.543 -8.750 -17.970 1.00 52.53 108 ASP A CA 1
ATOM 818 C C . ASP A 1 108 ? -21.929 -8.742 -17.327 1.00 52.53 108 ASP A C 1
ATOM 820 O O . ASP A 1 108 ? -22.471 -9.797 -16.984 1.00 52.53 108 ASP A O 1
ATOM 824 N N . ALA A 1 109 ? -22.467 -7.552 -17.057 1.00 50.56 109 ALA A N 1
ATOM 825 C CA . ALA A 1 109 ? -23.821 -7.421 -16.549 1.00 50.56 109 ALA A CA 1
ATOM 826 C C . ALA A 1 109 ? -24.753 -8.124 -17.545 1.00 50.56 109 ALA A C 1
ATOM 828 O O . ALA A 1 109 ? -24.938 -7.653 -18.668 1.00 50.56 109 ALA A O 1
ATOM 829 N N . ALA A 1 110 ? -25.279 -9.287 -17.151 1.00 48.16 110 ALA A N 1
ATOM 830 C CA . ALA A 1 110 ? -26.274 -10.005 -17.925 1.00 48.16 110 ALA A CA 1
ATOM 831 C C . ALA A 1 110 ? -27.446 -9.046 -18.164 1.00 48.16 110 ALA A C 1
ATOM 833 O O . ALA A 1 110 ? -28.046 -8.548 -17.209 1.00 48.16 110 ALA A O 1
ATOM 834 N N . THR A 1 111 ? -27.670 -8.728 -19.438 1.00 44.97 111 THR A N 1
ATOM 835 C CA . THR A 1 111 ? -28.785 -7.899 -19.904 1.00 44.97 111 THR A CA 1
ATOM 836 C C . THR A 1 111 ? -30.099 -8.648 -19.745 1.00 44.97 111 THR A C 1
ATOM 838 O O . THR A 1 111 ? -30.101 -9.876 -19.995 1.00 44.97 111 THR A O 1
#